Protein AF-A0A6V7M6D8-F1 (afdb_monomer_lite)

Organism: NCBI:txid1563983

Structure (mmCIF, N/CA/C/O backbone):
data_AF-A0A6V7M6D8-F1
#
_entry.id   AF-A0A6V7M6D8-F1
#
loop_
_atom_site.group_PDB
_atom_site.id
_atom_site.type_symbol
_atom_site.label_atom_id
_atom_site.label_alt_id
_atom_site.label_comp_id
_atom_site.label_asym_id
_atom_site.label_entity_id
_atom_site.label_seq_id
_atom_site.pdbx_PDB_ins_code
_atom_site.Cartn_x
_atom_site.Cartn_y
_atom_site.Cartn_z
_atom_site.occupancy
_atom_site.B_iso_or_equiv
_atom_site.auth_seq_id
_atom_site.auth_comp_id
_atom_site.auth_asym_id
_atom_site.auth_atom_id
_atom_site.pdbx_PDB_model_num
ATOM 1 N N . VAL A 1 1 ? 8.894 -6.742 -9.608 1.00 72.06 1 VAL A N 1
ATOM 2 C CA . VAL A 1 1 ? 10.142 -6.040 -9.219 1.00 72.06 1 VAL A CA 1
ATOM 3 C C . VAL A 1 1 ? 9.824 -4.921 -8.232 1.00 72.06 1 VAL A C 1
ATOM 5 O O . VAL A 1 1 ? 9.855 -3.739 -8.556 1.00 72.06 1 VAL A O 1
ATOM 8 N N . GLY A 1 2 ? 9.430 -5.314 -7.029 1.00 91.88 2 GLY A N 1
ATOM 9 C CA . GLY A 1 2 ? 8.842 -4.434 -6.027 1.00 91.88 2 GLY A CA 1
ATOM 10 C C . GLY A 1 2 ? 7.861 -5.212 -5.167 1.00 91.88 2 GLY A C 1
ATOM 11 O O . GLY A 1 2 ? 7.430 -6.293 -5.570 1.00 91.88 2 GLY A O 1
ATOM 12 N N . ALA A 1 3 ? 7.572 -4.681 -3.990 1.00 95.44 3 ALA A N 1
ATOM 13 C CA . ALA A 1 3 ? 6.691 -5.291 -3.014 1.00 95.44 3 ALA A CA 1
ATOM 14 C C . ALA A 1 3 ? 5.977 -4.203 -2.212 1.00 95.44 3 ALA A C 1
ATOM 16 O O . ALA A 1 3 ? 6.495 -3.094 -2.033 1.00 95.44 3 A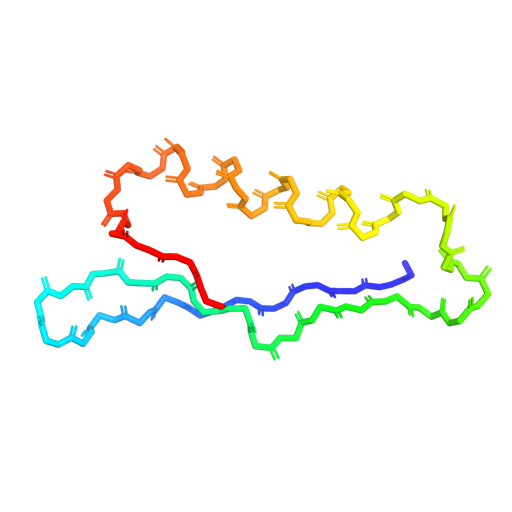LA A O 1
ATOM 17 N N . VAL A 1 4 ? 4.796 -4.561 -1.722 1.00 96.06 4 VAL A N 1
ATOM 18 C CA . VAL A 1 4 ? 4.069 -3.818 -0.702 1.00 96.06 4 VAL A CA 1
ATOM 19 C C . VAL A 1 4 ? 3.744 -4.786 0.430 1.00 96.06 4 VAL A C 1
ATOM 21 O O . VAL A 1 4 ? 3.232 -5.876 0.178 1.00 96.06 4 VAL A O 1
ATOM 24 N N . CYS A 1 5 ? 4.077 -4.411 1.660 1.00 95.31 5 CYS A N 1
ATOM 25 C CA . CYS A 1 5 ? 3.759 -5.184 2.854 1.00 95.31 5 CYS A CA 1
ATOM 26 C C . CYS A 1 5 ? 2.882 -4.335 3.765 1.00 95.31 5 CYS A C 1
ATOM 28 O O . CYS A 1 5 ? 3.279 -3.242 4.173 1.00 95.31 5 CYS A O 1
ATOM 30 N N . CYS A 1 6 ? 1.712 -4.860 4.112 1.00 94.69 6 CYS A N 1
ATOM 31 C CA . CYS A 1 6 ? 0.757 -4.187 4.981 1.00 94.69 6 CYS A CA 1
ATOM 32 C C . CYS A 1 6 ? 0.469 -5.030 6.221 1.00 94.69 6 CYS A C 1
ATOM 34 O O . CYS A 1 6 ? 0.536 -6.259 6.182 1.00 94.69 6 CYS A O 1
ATOM 36 N N . ARG A 1 7 ? 0.108 -4.362 7.312 1.00 93.69 7 ARG A N 1
ATOM 37 C CA . ARG A 1 7 ? -0.395 -4.973 8.538 1.00 93.69 7 ARG A CA 1
ATOM 38 C C . ARG A 1 7 ? -1.741 -4.354 8.883 1.00 93.69 7 ARG A C 1
ATOM 40 O O . ARG A 1 7 ? -1.906 -3.142 8.796 1.00 93.69 7 ARG A O 1
ATOM 47 N N . VAL A 1 8 ? -2.687 -5.189 9.294 1.00 92.75 8 VAL A N 1
ATOM 48 C CA . VAL A 1 8 ? -3.919 -4.720 9.931 1.00 92.75 8 VAL A CA 1
ATOM 49 C C . VAL A 1 8 ? -3.599 -4.446 11.394 1.00 92.75 8 VAL A C 1
ATOM 51 O O . VAL A 1 8 ? -3.167 -5.350 12.111 1.00 92.75 8 VAL A O 1
ATOM 54 N N . ASP A 1 9 ? -3.768 -3.199 11.808 1.00 91.56 9 ASP A N 1
ATOM 55 C CA . ASP A 1 9 ? -3.632 -2.772 13.192 1.00 91.56 9 ASP A CA 1
ATOM 56 C C . ASP A 1 9 ? -5.021 -2.491 13.765 1.00 91.56 9 ASP A C 1
ATOM 58 O O . ASP A 1 9 ? -5.766 -1.658 13.253 1.00 91.56 9 ASP A O 1
ATOM 62 N N . THR A 1 10 ? -5.386 -3.231 14.804 1.00 89.50 10 THR A N 1
ATOM 63 C CA . THR A 1 10 ? -6.645 -3.075 15.536 1.00 89.50 10 THR A CA 1
ATOM 64 C C . THR A 1 10 ? -6.321 -2.552 16.923 1.00 89.50 10 THR A C 1
ATOM 66 O O . THR A 1 10 ? -6.364 -3.293 17.906 1.00 89.50 10 THR A O 1
ATOM 69 N N . SER A 1 11 ? -5.932 -1.285 16.981 1.00 84.81 11 SER A N 1
ATOM 70 C CA . SER A 1 11 ? -5.595 -0.591 18.219 1.00 84.81 11 SER A CA 1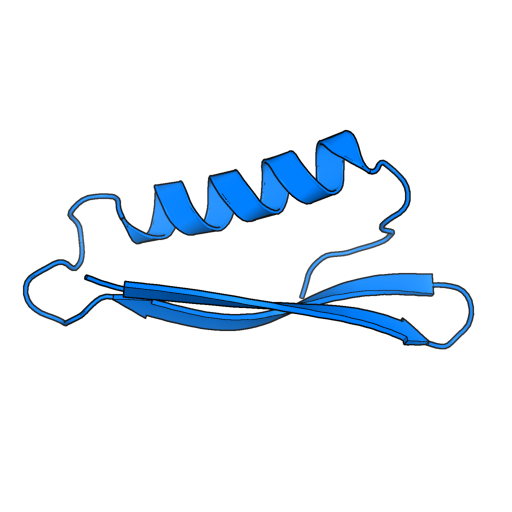
ATOM 71 C C . SER A 1 11 ? -6.672 0.450 18.530 1.00 84.81 11 SER A C 1
ATOM 73 O O . SER A 1 11 ? -7.234 1.074 17.628 1.00 84.81 11 SER A O 1
ATOM 75 N N . GLU A 1 12 ? -6.990 0.617 19.817 1.00 80.50 12 GLU A N 1
ATOM 76 C CA . GLU A 1 12 ? -7.909 1.661 20.310 1.00 80.50 12 GLU A CA 1
ATOM 77 C C . GLU A 1 12 ? -9.309 1.641 19.662 1.00 80.50 12 GLU A C 1
ATOM 79 O O . GLU A 1 12 ? -9.893 2.684 19.384 1.00 80.50 12 GLU A O 1
ATOM 84 N N . ASN A 1 13 ? -9.855 0.445 19.404 1.00 82.56 13 ASN A N 1
ATOM 85 C CA . ASN A 1 13 ? -11.165 0.251 18.761 1.00 82.56 13 ASN A CA 1
ATOM 86 C C . ASN A 1 13 ? -11.266 0.819 17.329 1.00 82.56 13 ASN A C 1
ATOM 88 O O . ASN A 1 13 ? -12.364 0.960 16.798 1.00 82.56 13 ASN A O 1
ATOM 92 N N . THR A 1 14 ? -10.125 1.118 16.702 1.00 86.25 14 THR A N 1
ATOM 93 C CA . THR A 1 14 ? -10.038 1.508 15.292 1.00 86.25 14 THR A CA 1
ATOM 94 C C . THR A 1 14 ? -9.279 0.447 14.512 1.00 86.25 14 THR A C 1
ATOM 96 O O . THR A 1 14 ? -8.274 -0.090 14.985 1.00 86.25 14 THR A O 1
ATOM 99 N N . LYS A 1 15 ? -9.756 0.121 13.313 1.00 90.31 15 LYS A N 1
ATOM 100 C CA . LYS A 1 15 ? -9.104 -0.829 12.413 1.00 90.31 15 LYS A CA 1
ATOM 101 C C . LYS A 1 15 ? -8.389 -0.038 11.327 1.00 90.31 15 LYS A C 1
ATOM 103 O O . LYS A 1 15 ? -9.003 0.575 10.459 1.00 90.31 15 LYS A O 1
ATOM 108 N N . ARG A 1 16 ? -7.064 -0.047 11.379 1.00 91.44 16 ARG A N 1
ATOM 109 C CA . ARG A 1 16 ? -6.183 0.712 10.490 1.00 91.44 16 ARG A CA 1
ATOM 110 C C . ARG A 1 16 ? -5.386 -0.245 9.621 1.00 91.44 16 ARG A C 1
ATOM 112 O O . ARG A 1 16 ? -5.008 -1.332 10.061 1.00 91.44 16 ARG A O 1
ATOM 119 N N . LEU A 1 17 ? -5.121 0.146 8.379 1.00 93.56 17 LEU A N 1
ATOM 120 C CA . LEU A 1 17 ? -4.203 -0.594 7.519 1.00 93.56 17 LEU A CA 1
ATOM 121 C C . LEU A 1 17 ? -2.874 0.155 7.432 1.00 93.56 17 LEU A C 1
ATOM 123 O O . LEU A 1 17 ? -2.805 1.223 6.834 1.00 93.56 17 LEU A O 1
ATOM 127 N N . TYR A 1 18 ? -1.829 -0.421 8.016 1.00 94.12 18 TYR A N 1
ATOM 128 C CA . TYR A 1 18 ? -0.491 0.158 8.037 1.00 94.12 18 TYR A CA 1
ATOM 129 C C . TYR A 1 18 ? 0.373 -0.424 6.918 1.00 94.12 18 TYR A C 1
ATOM 131 O O . TYR A 1 18 ? 0.623 -1.633 6.878 1.00 94.12 18 TYR A O 1
ATOM 139 N N . ILE A 1 19 ? 0.842 0.419 6.005 1.00 95.12 19 ILE A N 1
ATOM 140 C CA . ILE A 1 19 ? 1.773 0.084 4.933 1.00 95.12 19 ILE A CA 1
ATOM 141 C C . ILE A 1 19 ? 3.191 0.156 5.506 1.00 95.12 19 ILE A C 1
ATOM 143 O O . ILE A 1 19 ? 3.819 1.206 5.567 1.00 95.12 19 ILE A O 1
ATOM 147 N N . MET A 1 20 ? 3.721 -0.998 5.911 1.00 95.94 20 MET A N 1
ATOM 148 C CA . MET A 1 20 ? 5.055 -1.091 6.513 1.00 95.94 20 MET A CA 1
ATOM 149 C C . MET A 1 20 ? 6.155 -0.783 5.500 1.00 95.94 20 MET A C 1
ATOM 151 O O . MET A 1 20 ? 7.130 -0.102 5.807 1.00 95.94 20 MET A O 1
ATOM 155 N N . THR A 1 21 ? 6.024 -1.330 4.293 1.00 94.38 21 THR A N 1
ATOM 156 C CA . THR A 1 21 ? 6.989 -1.123 3.217 1.00 94.38 21 THR A CA 1
ATOM 157 C C . THR A 1 21 ? 6.264 -1.042 1.886 1.00 94.38 21 THR A C 1
ATOM 159 O O . THR A 1 21 ? 5.367 -1.832 1.596 1.00 94.38 21 THR A O 1
ATOM 162 N N . LEU A 1 22 ? 6.670 -0.088 1.052 1.00 95.06 22 LEU A N 1
ATOM 163 C CA . LEU A 1 22 ? 6.249 -0.001 -0.338 1.00 95.06 22 LEU A CA 1
ATOM 164 C C . LEU A 1 22 ? 7.437 0.450 -1.172 1.00 95.06 22 LEU A C 1
ATOM 166 O O . LEU A 1 22 ? 8.010 1.514 -0.944 1.00 95.06 22 LEU A O 1
ATOM 170 N N . GLY A 1 23 ? 7.818 -0.357 -2.155 1.00 94.56 23 GLY A N 1
ATOM 171 C CA . GLY A 1 23 ? 8.975 -0.029 -2.968 1.00 94.56 23 GLY A CA 1
ATOM 172 C C . GLY A 1 23 ? 9.102 -0.870 -4.222 1.00 94.56 23 GLY A C 1
ATOM 173 O O . GLY A 1 23 ? 8.571 -1.970 -4.334 1.00 94.56 23 GLY A O 1
ATOM 174 N N . CYS A 1 24 ? 9.852 -0.336 -5.177 1.00 95.94 24 CYS A N 1
ATOM 175 C CA . CYS A 1 24 ? 10.298 -1.048 -6.367 1.00 95.94 24 CYS A CA 1
ATOM 176 C C . CYS A 1 24 ? 11.795 -0.805 -6.579 1.00 95.94 24 CYS A C 1
ATOM 178 O O . CYS A 1 24 ? 12.345 0.198 -6.103 1.00 95.94 24 CYS A O 1
ATOM 180 N N . LEU A 1 25 ? 12.465 -1.732 -7.274 1.00 95.25 25 LEU A N 1
ATOM 181 C CA . LEU A 1 25 ? 13.886 -1.558 -7.588 1.00 95.25 25 LEU A CA 1
ATOM 182 C C . LEU A 1 25 ? 14.073 -0.309 -8.453 1.00 95.25 25 LEU A C 1
ATOM 184 O O . LEU A 1 25 ? 13.244 -0.015 -9.312 1.00 95.25 25 LEU A O 1
ATOM 188 N N . SER A 1 26 ? 15.187 0.397 -8.243 1.00 94.94 26 SER A N 1
ATOM 189 C CA . SER A 1 26 ? 15.490 1.669 -8.918 1.00 94.94 26 SER A CA 1
ATOM 190 C C . SER A 1 26 ? 15.262 1.658 -10.438 1.00 94.94 26 SER A C 1
ATOM 192 O O . SER A 1 26 ? 14.585 2.568 -10.919 1.00 94.94 26 SER A O 1
ATOM 194 N N . PRO A 1 27 ? 15.697 0.621 -11.190 1.00 95.69 27 PRO A N 1
ATOM 195 C CA . PRO A 1 27 ? 15.511 0.577 -12.644 1.00 95.69 27 PRO A CA 1
ATOM 196 C C . PRO A 1 27 ? 14.045 0.516 -13.101 1.00 95.69 27 PRO A C 1
ATOM 198 O O . PRO A 1 27 ? 13.760 0.750 -14.267 1.00 95.69 27 PRO A O 1
ATOM 201 N N . TYR A 1 28 ? 13.117 0.202 -12.194 1.00 94.62 28 TYR A N 1
ATOM 202 C CA . TYR A 1 28 ? 11.696 0.006 -12.482 1.00 94.62 28 TYR A CA 1
ATOM 203 C C . TYR A 1 28 ? 10.809 1.114 -11.889 1.00 94.62 28 TYR A C 1
ATOM 205 O O . TYR A 1 28 ? 9.577 1.032 -11.917 1.00 94.62 28 TYR A O 1
ATOM 213 N N . ARG A 1 29 ? 11.420 2.169 -11.337 1.00 93.25 29 ARG A N 1
ATOM 214 C CA . ARG A 1 29 ? 10.707 3.365 -10.869 1.00 93.25 29 ARG A CA 1
ATOM 215 C C . ARG A 1 29 ? 10.112 4.130 -12.055 1.00 93.25 29 ARG A C 1
ATOM 217 O O . ARG A 1 29 ? 10.587 4.022 -13.176 1.00 93.25 29 ARG A O 1
ATOM 224 N N . ARG A 1 30 ? 9.075 4.936 -11.794 1.00 94.12 30 ARG A N 1
ATOM 225 C CA . ARG A 1 30 ? 8.349 5.758 -12.793 1.00 94.12 30 ARG A CA 1
ATOM 226 C C . ARG A 1 30 ? 7.646 4.979 -13.920 1.00 94.12 30 ARG A C 1
ATOM 228 O O . ARG A 1 30 ? 7.127 5.595 -14.838 1.00 94.12 30 ARG A O 1
ATOM 235 N N . LEU A 1 31 ? 7.531 3.656 -13.798 1.00 95.19 31 LEU A N 1
ATOM 236 C CA . LEU A 1 31 ? 6.755 2.797 -14.705 1.00 95.19 31 LEU A CA 1
ATOM 237 C C . LEU A 1 31 ? 5.327 2.505 -14.193 1.00 95.19 31 LEU A C 1
ATOM 239 O O . LEU A 1 31 ? 4.691 1.555 -14.630 1.00 95.19 31 LEU A O 1
ATOM 243 N N . GLY A 1 32 ? 4.838 3.254 -13.197 1.00 93.06 32 GLY A N 1
ATOM 244 C CA . GLY A 1 32 ? 3.495 3.058 -12.626 1.00 93.06 32 GLY A CA 1
ATOM 245 C C . GLY A 1 32 ? 3.345 1.876 -11.654 1.00 93.06 32 GLY A C 1
ATOM 246 O O . GLY A 1 32 ? 2.274 1.691 -11.086 1.00 93.06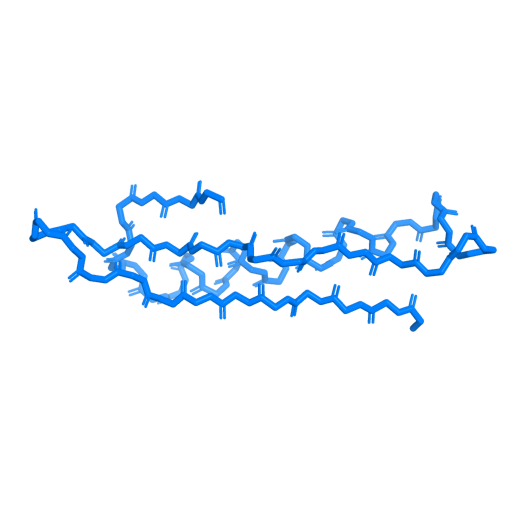 32 GLY A O 1
ATOM 247 N N . ILE A 1 33 ? 4.408 1.110 -11.380 1.00 94.69 33 ILE A N 1
ATOM 248 C CA . ILE A 1 33 ? 4.361 -0.055 -10.470 1.00 94.69 33 ILE A CA 1
ATOM 249 C C . ILE A 1 33 ? 3.900 0.348 -9.061 1.00 94.69 33 ILE A C 1
ATOM 251 O O . ILE A 1 33 ? 3.069 -0.329 -8.463 1.00 94.69 33 ILE A O 1
ATOM 255 N N . GLY A 1 34 ? 4.399 1.477 -8.543 1.00 94.25 34 GLY A N 1
ATOM 256 C CA . GLY A 1 34 ? 3.963 2.025 -7.253 1.00 94.25 34 GLY A CA 1
ATOM 257 C C . GLY A 1 34 ? 2.465 2.325 -7.221 1.00 94.25 34 GLY A C 1
ATOM 258 O O . GLY A 1 34 ? 1.787 1.952 -6.269 1.00 94.25 34 GLY A O 1
ATOM 259 N N . THR A 1 35 ? 1.936 2.913 -8.295 1.00 95.94 35 THR A N 1
ATOM 260 C CA . THR A 1 35 ? 0.507 3.208 -8.441 1.00 95.94 35 THR A CA 1
ATOM 261 C C . THR A 1 35 ? -0.329 1.935 -8.401 1.00 95.94 35 THR A C 1
ATOM 263 O O . THR A 1 35 ? -1.315 1.883 -7.676 1.00 95.94 35 THR A O 1
ATOM 266 N N . VAL A 1 36 ? 0.088 0.883 -9.113 1.00 95.88 36 VAL A N 1
ATOM 267 C CA . VAL A 1 36 ? -0.610 -0.414 -9.099 1.00 95.88 36 VAL A CA 1
ATOM 268 C C . VAL A 1 36 ? -0.612 -1.029 -7.695 1.00 95.88 36 VAL A C 1
ATOM 270 O O . VAL A 1 36 ? -1.647 -1.518 -7.247 1.00 95.88 36 VAL A O 1
ATOM 273 N N . MET A 1 37 ? 0.516 -0.963 -6.977 1.00 95.50 37 MET A N 1
ATOM 274 C CA . MET A 1 37 ? 0.620 -1.478 -5.605 1.00 95.50 37 MET A CA 1
ATOM 275 C C . MET A 1 37 ? -0.298 -0.723 -4.633 1.00 95.50 37 MET A C 1
ATOM 277 O O . MET A 1 37 ? -1.041 -1.359 -3.890 1.00 95.50 37 MET A O 1
ATOM 281 N N . VAL A 1 38 ? -0.310 0.614 -4.667 1.00 95.31 38 VAL A N 1
ATOM 282 C CA . VAL A 1 38 ? -1.210 1.419 -3.819 1.00 95.31 38 VAL A CA 1
ATOM 283 C C . VAL A 1 38 ? -2.673 1.175 -4.189 1.00 95.31 38 VAL A C 1
ATOM 285 O O . VAL A 1 38 ? -3.505 0.983 -3.307 1.00 95.31 38 VAL A O 1
ATOM 288 N N . GLN A 1 39 ? -3.000 1.108 -5.482 1.00 96.12 39 GLN A N 1
ATOM 289 C CA . GLN A 1 39 ? -4.369 0.856 -5.928 1.00 96.12 39 GLN A CA 1
ATOM 290 C C . GLN A 1 39 ? -4.879 -0.512 -5.461 1.00 96.12 39 GLN A C 1
ATOM 292 O O . GLN A 1 39 ? -6.044 -0.637 -5.088 1.00 96.12 39 GLN A O 1
ATOM 297 N N . HIS A 1 40 ? -4.016 -1.531 -5.445 1.00 95.12 40 HIS A N 1
ATOM 298 C CA . HIS A 1 40 ? -4.353 -2.843 -4.897 1.00 95.12 40 HIS A CA 1
ATOM 299 C C . HIS A 1 40 ? -4.744 -2.753 -3.415 1.00 95.12 40 HIS A C 1
ATOM 301 O O . HIS A 1 40 ? -5.787 -3.278 -3.026 1.00 95.12 40 HIS A O 1
ATOM 307 N N . VAL A 1 41 ? -3.959 -2.027 -2.615 1.00 94.88 41 VAL A N 1
ATOM 308 C CA . VAL A 1 41 ? -4.231 -1.801 -1.188 1.00 94.88 41 VAL A CA 1
ATOM 309 C C . VAL A 1 41 ? -5.537 -1.026 -0.981 1.00 94.88 41 VAL A C 1
ATOM 311 O O . VAL A 1 41 ? -6.381 -1.434 -0.186 1.00 94.88 41 VAL A O 1
ATOM 314 N N . LEU A 1 42 ? -5.755 0.048 -1.742 1.00 94.06 42 LEU A N 1
ATOM 315 C CA . LEU A 1 42 ? -6.989 0.838 -1.676 1.00 94.06 42 LEU A CA 1
ATOM 316 C C . LEU A 1 42 ? -8.225 0.008 -2.045 1.00 94.06 42 LEU A C 1
ATOM 318 O O . LEU A 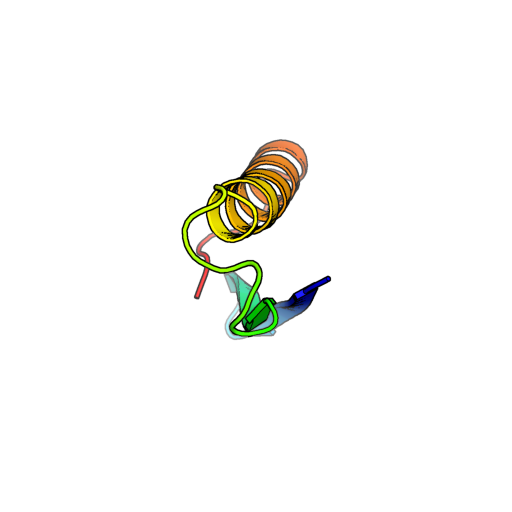1 42 ? -9.255 0.095 -1.379 1.00 94.06 42 LEU A O 1
ATOM 322 N N . ASN A 1 43 ? -8.125 -0.830 -3.078 1.00 95.56 43 ASN A N 1
ATOM 323 C CA . ASN A 1 43 ? -9.209 -1.723 -3.482 1.00 95.56 43 ASN A CA 1
ATOM 324 C C . ASN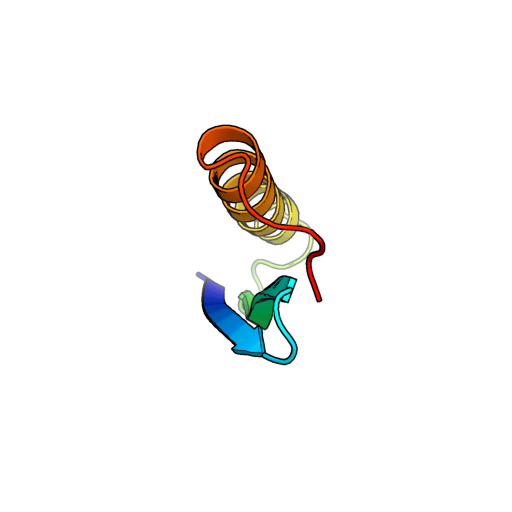 A 1 43 ? -9.498 -2.787 -2.415 1.00 95.56 43 ASN A C 1
ATOM 326 O O . ASN A 1 43 ? -10.663 -3.108 -2.185 1.00 95.56 43 ASN A O 1
ATOM 330 N N . TYR A 1 44 ? -8.461 -3.312 -1.755 1.00 93.06 44 TYR A N 1
ATOM 331 C CA . TYR A 1 44 ? -8.612 -4.242 -0.637 1.00 93.06 44 TYR A CA 1
ATOM 332 C C . TYR A 1 44 ? -9.390 -3.597 0.518 1.00 93.06 44 TYR A C 1
ATOM 334 O O . TYR A 1 44 ? -10.392 -4.149 0.969 1.00 93.06 44 TYR A O 1
ATOM 342 N N . VAL A 1 45 ? -8.998 -2.386 0.925 1.00 92.19 45 VAL A N 1
ATOM 343 C CA . VAL A 1 45 ? -9.671 -1.633 1.995 1.00 92.19 45 VAL A CA 1
ATOM 344 C C . VAL A 1 45 ? -11.118 -1.312 1.635 1.00 92.19 45 VAL A C 1
ATOM 346 O O . VAL A 1 45 ? -12.020 -1.542 2.439 1.00 92.19 45 VAL A O 1
ATOM 349 N N . LYS A 1 46 ? -11.361 -0.844 0.406 1.00 91.75 46 LYS A N 1
ATOM 350 C CA . LYS A 1 46 ? -12.709 -0.531 -0.081 1.00 91.75 46 LYS A CA 1
ATOM 351 C C . LYS A 1 46 ? -13.624 -1.759 -0.100 1.00 91.75 46 LYS A C 1
ATOM 353 O O . LYS A 1 46 ? -14.826 -1.613 0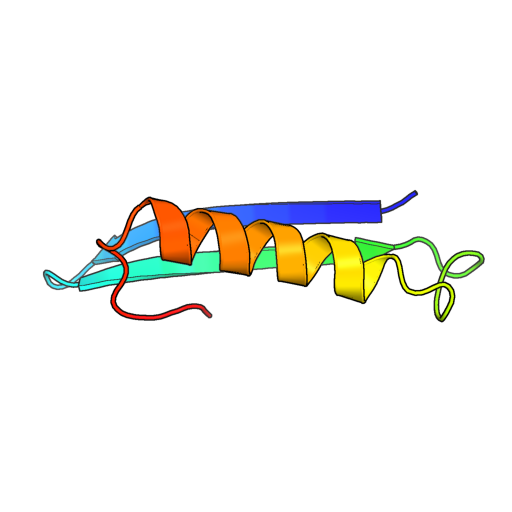.088 1.00 91.75 46 LYS A O 1
ATOM 358 N N . LYS A 1 47 ? -13.070 -2.951 -0.346 1.00 93.75 47 LYS A N 1
ATOM 359 C CA . LYS A 1 47 ? -13.824 -4.211 -0.374 1.00 93.75 47 LYS A CA 1
ATOM 360 C C . LYS A 1 47 ? -14.142 -4.747 1.025 1.00 93.75 47 LYS A C 1
ATOM 362 O O . LYS A 1 47 ? -15.215 -5.309 1.199 1.00 93.75 47 LYS A O 1
ATOM 367 N N . ASP A 1 48 ? -13.232 -4.594 1.987 1.00 89.50 48 ASP A N 1
ATOM 368 C CA . ASP A 1 48 ? -13.468 -4.989 3.386 1.00 89.50 48 ASP A CA 1
ATOM 369 C C . ASP A 1 48 ? -14.452 -4.019 4.072 1.00 89.50 48 ASP A C 1
ATOM 371 O O . ASP A 1 48 ? -15.332 -4.436 4.817 1.00 89.50 48 ASP A O 1
ATOM 375 N N . GLY A 1 49 ? -14.351 -2.713 3.790 1.00 83.75 49 GLY A N 1
ATOM 376 C CA . GLY A 1 49 ? -15.293 -1.695 4.283 1.00 83.75 49 GLY A CA 1
ATOM 377 C C . GLY A 1 49 ? -15.227 -1.431 5.793 1.00 83.75 49 GLY A C 1
ATOM 378 O O . GLY A 1 49 ? -16.009 -0.642 6.309 1.00 83.75 49 GLY A O 1
ATOM 379 N N . SER A 1 50 ? -14.295 -2.076 6.494 1.00 87.25 50 SER A N 1
ATOM 380 C CA . SER A 1 50 ? -14.171 -2.046 7.952 1.00 87.25 50 SER A CA 1
ATOM 381 C C . SER A 1 50 ? -12.925 -1.309 8.451 1.00 87.25 50 SER A C 1
ATOM 383 O O . SER A 1 50 ? -12.629 -1.369 9.638 1.00 87.25 50 SER A O 1
ATOM 385 N N . PHE A 1 51 ? -12.177 -0.645 7.564 1.00 89.50 51 PHE A N 1
ATOM 386 C CA . PHE A 1 51 ? -11.012 0.154 7.945 1.00 89.50 51 PHE A CA 1
ATOM 387 C C . PHE A 1 51 ? -11.374 1.628 8.091 1.00 89.50 51 PHE A C 1
ATOM 389 O O . PHE A 1 51 ? -11.957 2.217 7.183 1.00 89.50 51 PHE A O 1
ATOM 396 N N . ASP A 1 52 ? -10.925 2.235 9.181 1.00 88.62 52 ASP A N 1
ATOM 397 C CA . ASP A 1 52 ? -11.130 3.655 9.461 1.00 88.62 52 ASP A CA 1
ATOM 398 C C . ASP A 1 52 ? -10.111 4.537 8.726 1.00 88.62 52 ASP A C 1
ATOM 400 O O . ASP A 1 52 ? -10.389 5.685 8.389 1.00 88.62 52 ASP A O 1
ATOM 404 N N . SER A 1 53 ? -8.891 4.031 8.514 1.00 86.81 53 SER A N 1
ATOM 405 C CA . SER A 1 53 ? -7.783 4.799 7.925 1.00 86.81 53 SER A CA 1
ATOM 406 C C . SER A 1 53 ? -6.629 3.917 7.431 1.00 86.81 53 SER A C 1
ATOM 408 O O . SER A 1 53 ? -6.487 2.755 7.823 1.00 86.81 53 SER A O 1
ATOM 410 N N . ILE A 1 54 ? -5.807 4.486 6.541 1.00 89.50 54 ILE A N 1
ATOM 411 C CA . ILE A 1 54 ? -4.617 3.863 5.943 1.00 89.50 54 ILE A CA 1
ATOM 412 C C . ILE A 1 54 ? -3.414 4.758 6.249 1.00 89.50 54 ILE A C 1
ATOM 414 O O . ILE A 1 54 ? -3.507 5.970 6.049 1.00 89.50 54 ILE A O 1
ATOM 418 N N . PHE A 1 55 ? -2.318 4.160 6.716 1.00 82.25 55 PHE A N 1
ATOM 419 C CA . PHE A 1 55 ? -1.095 4.852 7.136 1.00 82.25 55 PHE A CA 1
ATOM 420 C C . PHE A 1 55 ? 0.139 4.273 6.458 1.00 82.25 55 PHE A C 1
ATOM 422 O O . PHE A 1 55 ? 0.171 3.035 6.280 1.00 82.25 55 PHE A O 1
#

Radius of gyration: 12.59 Å; chains: 1; bounding box: 31×12×35 Å

InterPro domains:
  IPR000182 GNAT domain [PF00583] (1-50)
  IPR016181 Acyl-CoA N-acyltransferase [SSF55729] (1-49)
  IPR051556 N-terminal and lysine N-acetyltransferase [PTHR42919] (1-50)

Secondary structure (DSSP, 8-state):
-EEEEEEEEEETTEEEEEEEEEEE-GGGTTSSHHHHHHHHHHHHHHHH---SEE-

Foldseek 3Di:
DWDWDWDFDCPPNATEIETPDTDDPPVCPPVCPSVVRVVVVVVVCVVVVRHPYYD

Sequence (55 aa):
VGAVCCRVDTSENTKRLYIMTLGCLSPYRRLGIGTVMVQHVLNYVKKDGSFDSIF

pLDDT: mean 91.98, std 4.78, range [72.06, 96.12]